Protein AF-A0A9P1K1K0-F1 (afdb_monomer_lite)

Secondary structure (DSSP, 8-state):
---S----------HHHHHHHHHHHHHHHHHHHTS-TT-PPPHHHHHHHHHHTT---TT--SS--HHHHHHHHHHHHHTTTTSS-------

Organism: NCBI:txid1064539

pLDDT: mean 70.84, std 15.85, range [35.25, 87.12]

Structure (mmCIF, N/CA/C/O backbone):
data_AF-A0A9P1K1K0-F1
#
_entry.id   AF-A0A9P1K1K0-F1
#
loop_
_atom_site.group_PDB
_atom_site.id
_atom_site.type_symbol
_atom_site.label_atom_id
_atom_site.label_alt_id
_atom_site.label_comp_id
_atom_site.label_asym_id
_atom_site.label_entity_id
_atom_site.label_seq_id
_atom_site.pdbx_PDB_ins_code
_atom_site.Cartn_x
_atom_site.Cartn_y
_atom_site.Cartn_z
_atom_site.occupancy
_atom_site.B_iso_or_equiv
_atom_site.auth_seq_id
_atom_site.auth_comp_id
_atom_site.auth_asym_id
_atom_site.auth_atom_id
_atom_site.pdbx_PDB_model_num
ATOM 1 N N . MET A 1 1 ? -24.277 -14.763 38.815 1.00 37.50 1 MET A N 1
ATOM 2 C CA . MET A 1 1 ? -24.395 -13.396 38.264 1.00 37.50 1 MET A CA 1
ATOM 3 C C . MET A 1 1 ? -23.116 -13.118 37.484 1.00 37.50 1 MET A C 1
ATOM 5 O O . MET A 1 1 ? -22.078 -12.961 38.108 1.00 37.50 1 MET A O 1
ATOM 9 N N . ALA A 1 2 ? -23.149 -13.202 36.152 1.00 40.91 2 ALA A N 1
ATOM 10 C CA . ALA A 1 2 ? -21.981 -12.985 35.292 1.00 40.91 2 ALA A CA 1
ATOM 11 C C . ALA A 1 2 ? -22.112 -11.614 34.613 1.00 40.91 2 ALA A C 1
ATOM 13 O O . ALA A 1 2 ? -23.158 -11.308 34.046 1.00 40.91 2 ALA A O 1
ATOM 14 N N . GLN A 1 3 ? -21.077 -10.783 34.732 1.00 43.50 3 GLN A N 1
ATOM 15 C CA . GLN A 1 3 ? -21.049 -9.415 34.216 1.00 43.50 3 GLN A CA 1
ATOM 16 C C . GLN A 1 3 ? -20.957 -9.417 32.674 1.00 43.50 3 GLN A C 1
ATOM 18 O O . GLN A 1 3 ? -20.028 -10.017 32.133 1.00 43.50 3 GLN A O 1
ATOM 23 N N . PRO A 1 4 ? -21.866 -8.739 31.948 1.00 49.09 4 PRO A N 1
ATOM 24 C CA . PRO A 1 4 ? -21.887 -8.708 30.481 1.00 49.09 4 PRO A CA 1
ATOM 25 C C . PRO A 1 4 ? -20.924 -7.678 29.848 1.00 49.09 4 PRO A C 1
ATOM 27 O O . PRO A 1 4 ? -21.098 -7.293 28.695 1.00 49.09 4 PRO A O 1
ATOM 30 N N . GLU A 1 5 ? -19.893 -7.218 30.562 1.00 44.91 5 GLU A N 1
ATOM 31 C CA . GLU A 1 5 ? -19.117 -6.029 30.156 1.00 44.91 5 GLU A CA 1
ATOM 32 C C . GLU A 1 5 ? -17.804 -6.344 29.414 1.00 44.91 5 GLU A C 1
ATOM 34 O O . GLU A 1 5 ? -17.039 -5.441 29.071 1.00 44.91 5 GLU A O 1
ATOM 39 N N . LEU A 1 6 ? -17.534 -7.622 29.117 1.00 50.16 6 LEU A N 1
ATOM 40 C CA . LEU A 1 6 ? -16.280 -8.063 28.488 1.00 50.16 6 LEU A CA 1
ATOM 41 C C . LEU A 1 6 ? -16.426 -8.539 27.037 1.00 50.16 6 LEU A C 1
ATOM 43 O O . LEU A 1 6 ? -15.622 -9.318 26.537 1.00 50.16 6 LEU A O 1
ATOM 47 N N . LEU A 1 7 ? -17.404 -8.000 26.316 1.00 47.06 7 LEU A N 1
ATOM 48 C CA . LEU A 1 7 ? -17.348 -7.938 24.858 1.00 47.06 7 LEU A CA 1
ATOM 49 C C . LEU A 1 7 ? -17.074 -6.485 24.467 1.00 47.06 7 LEU A C 1
ATOM 51 O O . LEU A 1 7 ? -17.916 -5.807 23.880 1.00 47.06 7 LEU A O 1
ATOM 55 N N . LYS A 1 8 ? -15.868 -5.994 24.801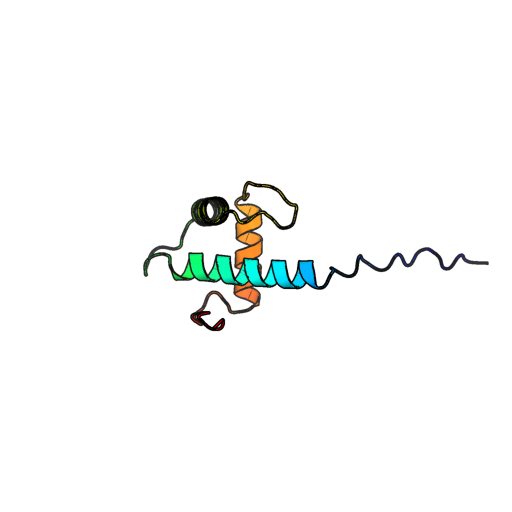 1.00 41.84 8 LYS A N 1
ATOM 56 C CA . LYS A 1 8 ? -15.287 -4.818 24.138 1.00 41.84 8 LYS A CA 1
ATOM 57 C C . LYS A 1 8 ? -15.181 -5.169 22.662 1.00 41.84 8 LYS A C 1
ATOM 59 O O . LYS A 1 8 ? -14.205 -5.772 22.223 1.00 41.84 8 LYS A O 1
ATOM 64 N N . ALA A 1 9 ? -16.241 -4.838 21.931 1.00 41.28 9 ALA A N 1
ATOM 65 C CA . ALA A 1 9 ? -16.310 -4.913 20.491 1.00 41.28 9 ALA A CA 1
ATOM 66 C C . ALA A 1 9 ? -14.980 -4.404 19.939 1.00 41.28 9 ALA A C 1
ATOM 68 O O . ALA A 1 9 ? -14.583 -3.270 20.230 1.00 41.28 9 ALA A O 1
ATOM 69 N N . ALA A 1 10 ? -14.285 -5.276 19.203 1.00 48.34 10 ALA A N 1
ATOM 70 C CA . ALA A 1 10 ? -13.084 -4.933 18.462 1.00 48.34 10 ALA A CA 1
ATOM 71 C C . ALA A 1 10 ? -13.281 -3.539 17.857 1.00 48.34 10 ALA A C 1
ATOM 73 O O . ALA A 1 10 ? -14.368 -3.294 17.317 1.00 48.34 10 ALA A O 1
ATOM 74 N N . PRO A 1 11 ? -12.312 -2.612 17.986 1.00 50.97 11 PRO A N 1
ATOM 75 C CA . PRO A 1 11 ? -12.497 -1.243 17.535 1.00 50.97 11 PRO A CA 1
ATOM 76 C C . PRO A 1 11 ? -12.960 -1.315 16.087 1.00 50.97 11 PRO A C 1
ATOM 78 O O . PRO A 1 11 ? -12.205 -1.754 15.217 1.00 50.97 11 PRO A O 1
ATOM 81 N N . ARG A 1 12 ? -14.240 -0.987 15.852 1.00 53.72 12 ARG A N 1
ATOM 82 C CA . ARG A 1 12 ? -14.843 -0.957 14.521 1.00 53.72 12 ARG A CA 1
ATOM 83 C C . ARG A 1 12 ? -13.942 -0.026 13.737 1.00 53.72 12 ARG A C 1
ATOM 85 O O . ARG A 1 12 ? -14.006 1.174 13.989 1.00 53.72 12 ARG A O 1
ATOM 92 N N . ARG A 1 13 ? -13.032 -0.562 12.905 1.00 53.34 13 ARG A N 1
ATOM 93 C CA . ARG A 1 13 ? -12.072 0.250 12.145 1.00 53.34 13 ARG A CA 1
ATOM 94 C C . ARG A 1 13 ? -12.894 1.357 11.516 1.00 53.34 13 ARG A C 1
ATOM 96 O O . ARG A 1 13 ? -13.770 1.069 10.702 1.00 53.34 13 ARG A O 1
ATOM 103 N N . SER A 1 14 ? -12.686 2.590 11.968 1.00 59.94 14 SER A N 1
ATOM 104 C CA . SER A 1 14 ? -13.494 3.720 11.528 1.00 59.94 14 SER A CA 1
ATOM 105 C C . SER A 1 14 ? -13.509 3.715 10.002 1.00 59.94 14 SER A C 1
ATOM 107 O O . SER A 1 14 ? -12.475 3.431 9.398 1.00 59.94 14 SER A O 1
ATOM 109 N N . LYS A 1 15 ? -14.643 4.023 9.355 1.00 63.09 15 LYS A N 1
ATOM 110 C CA . LYS A 1 15 ? -14.753 4.008 7.878 1.00 63.09 15 LYS A CA 1
ATOM 111 C C . LYS A 1 15 ? -13.576 4.735 7.197 1.00 63.09 15 LYS A C 1
ATOM 113 O O . LYS A 1 15 ? -13.074 4.287 6.174 1.00 63.09 15 LYS A O 1
ATOM 118 N N . LYS A 1 16 ? -13.062 5.790 7.844 1.00 63.16 16 LYS A N 1
ATOM 119 C CA . LYS A 1 16 ? -11.846 6.528 7.463 1.00 63.16 16 LYS A CA 1
ATOM 120 C C . LYS A 1 16 ? -10.571 5.671 7.417 1.00 63.16 16 LYS A C 1
ATOM 122 O O . LYS A 1 16 ? -9.811 5.793 6.470 1.00 63.16 16 LYS A O 1
ATOM 127 N N . ALA A 1 17 ? -10.337 4.802 8.400 1.00 67.88 17 ALA A N 1
ATOM 128 C CA . ALA A 1 17 ? -9.175 3.912 8.443 1.00 67.88 17 ALA A CA 1
ATOM 129 C C . ALA A 1 17 ? -9.246 2.825 7.360 1.00 67.88 17 ALA A C 1
ATOM 131 O O . ALA A 1 17 ? -8.226 2.471 6.775 1.00 67.88 17 ALA A O 1
ATOM 132 N N . VAL A 1 18 ? -10.450 2.327 7.058 1.00 69.56 18 VAL A N 1
ATOM 133 C CA . VAL A 1 18 ? -10.668 1.376 5.954 1.00 69.56 18 VAL A CA 1
ATOM 134 C C . VAL A 1 18 ? -10.411 2.052 4.604 1.00 69.56 18 VAL A C 1
ATOM 136 O O . VAL A 1 18 ? -9.657 1.521 3.793 1.00 69.56 18 VAL A O 1
ATOM 139 N N . ALA A 1 19 ? -10.954 3.254 4.393 1.00 72.94 19 ALA A N 1
ATOM 140 C CA . ALA A 1 19 ? -10.714 4.039 3.181 1.00 72.94 19 ALA A CA 1
ATOM 141 C C . ALA A 1 19 ? -9.233 4.427 3.016 1.00 72.94 19 ALA A C 1
ATOM 143 O O . ALA A 1 19 ? -8.682 4.319 1.924 1.00 72.94 19 ALA A O 1
ATOM 144 N N . GLN A 1 20 ? -8.562 4.820 4.105 1.00 75.75 20 GLN A N 1
ATOM 145 C CA . GLN A 1 20 ? -7.129 5.115 4.096 1.00 75.75 20 GLN A CA 1
ATOM 146 C C . GLN A 1 20 ? -6.305 3.870 3.755 1.00 75.75 20 GLN A C 1
ATOM 148 O O . GLN A 1 20 ? -5.384 3.960 2.948 1.00 75.75 20 GLN A O 1
ATOM 153 N N . ALA A 1 21 ? -6.647 2.709 4.322 1.00 79.38 21 ALA A N 1
ATOM 154 C CA . ALA A 1 21 ? -5.991 1.453 3.983 1.00 79.38 21 ALA A CA 1
ATOM 155 C C . ALA A 1 21 ? -6.166 1.112 2.496 1.00 79.38 21 ALA A C 1
ATOM 157 O O . ALA A 1 21 ? -5.174 0.801 1.849 1.00 79.38 21 ALA A O 1
ATOM 158 N N . LYS A 1 22 ? -7.377 1.241 1.935 1.00 81.31 22 LYS A N 1
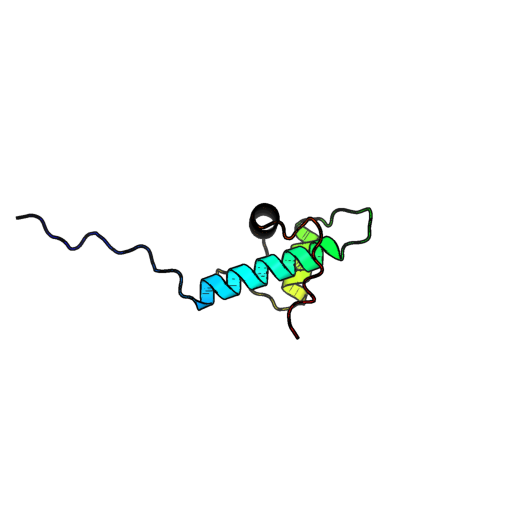ATOM 159 C CA . LYS A 1 22 ? -7.619 1.013 0.500 1.00 81.31 22 LYS A CA 1
ATOM 160 C C . LYS A 1 22 ? -6.773 1.950 -0.371 1.00 81.31 22 LYS A C 1
ATOM 162 O O . LYS A 1 22 ? -6.036 1.473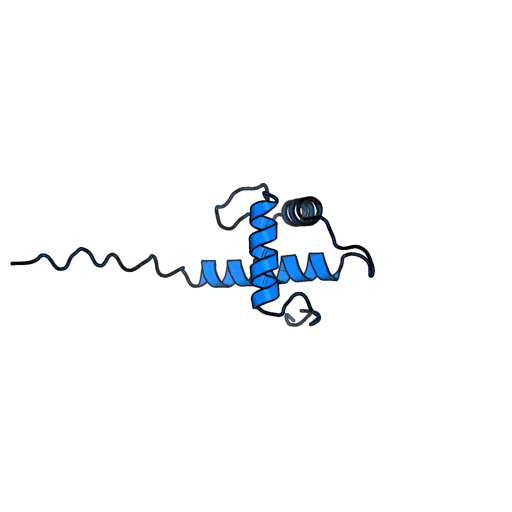 -1.226 1.00 81.31 22 LYS A O 1
ATOM 167 N N . ARG A 1 23 ? -6.769 3.253 -0.064 1.00 82.81 23 ARG A N 1
ATOM 168 C CA . ARG A 1 23 ? -5.951 4.249 -0.777 1.00 82.81 23 ARG A CA 1
ATOM 169 C C . ARG A 1 23 ? -4.451 3.938 -0.711 1.00 82.81 23 ARG A C 1
ATOM 171 O O . ARG A 1 23 ? -3.742 4.155 -1.687 1.00 82.81 23 ARG A O 1
ATOM 178 N N . LEU A 1 24 ? -3.959 3.428 0.423 1.00 83.31 24 LEU A N 1
ATOM 179 C CA . LEU A 1 24 ? -2.564 2.989 0.564 1.00 83.31 24 LEU A CA 1
ATOM 180 C C . LEU A 1 24 ? -2.244 1.792 -0.337 1.00 83.31 24 LEU A C 1
ATOM 182 O O . LEU A 1 24 ? -1.180 1.773 -0.950 1.00 83.31 24 LEU A O 1
ATOM 186 N N . LEU A 1 25 ? -3.149 0.812 -0.417 1.00 86.00 25 LEU A N 1
ATOM 187 C CA . LEU A 1 25 ? -2.986 -0.354 -1.290 1.00 86.00 25 LEU A CA 1
ATOM 188 C C . LEU A 1 25 ? -2.956 0.058 -2.761 1.00 86.00 25 LEU A C 1
ATOM 190 O O . LEU A 1 25 ? -2.066 -0.373 -3.487 1.00 86.00 25 LEU A O 1
ATOM 194 N N . GLU A 1 26 ? -3.871 0.937 -3.171 1.00 85.62 26 GLU A N 1
ATOM 195 C CA . GLU A 1 26 ? -3.920 1.483 -4.531 1.00 85.62 26 GLU A CA 1
ATOM 196 C C . GLU A 1 26 ? -2.631 2.235 -4.868 1.00 85.62 26 GLU A C 1
ATOM 198 O O . GLU A 1 26 ? -2.023 1.985 -5.903 1.00 85.62 26 GLU A O 1
ATOM 203 N N . LEU A 1 27 ? -2.141 3.085 -3.963 1.00 85.06 27 LEU A N 1
ATOM 204 C CA . LEU A 1 27 ? -0.915 3.838 -4.201 1.00 85.06 27 LEU A CA 1
ATOM 205 C C . LEU A 1 27 ? 0.323 2.937 -4.300 1.00 85.06 27 LEU A C 1
ATOM 207 O O . LEU A 1 27 ? 1.161 3.130 -5.180 1.00 85.06 27 LEU A O 1
ATOM 211 N N . VAL A 1 28 ? 0.447 1.948 -3.411 1.00 84.62 28 VAL A N 1
ATOM 212 C CA . VAL A 1 28 ? 1.546 0.973 -3.459 1.00 84.62 28 VAL A CA 1
ATOM 213 C C . VAL A 1 28 ? 1.489 0.149 -4.738 1.00 84.62 28 VAL A C 1
ATOM 215 O O . VAL A 1 28 ? 2.535 -0.077 -5.346 1.00 84.62 28 VAL A O 1
ATOM 218 N N . ALA A 1 29 ? 0.295 -0.257 -5.169 1.00 84.56 29 ALA A N 1
ATOM 219 C CA . ALA A 1 29 ? 0.105 -0.953 -6.431 1.00 84.56 29 ALA A CA 1
ATOM 220 C C . ALA A 1 29 ? 0.512 -0.073 -7.616 1.00 84.56 29 ALA A C 1
ATOM 222 O O . ALA A 1 29 ? 1.287 -0.521 -8.452 1.00 84.56 29 ALA A O 1
ATOM 223 N N . THR A 1 30 ? 0.096 1.193 -7.666 1.00 83.38 30 THR A N 1
ATOM 224 C CA . THR A 1 30 ? 0.510 2.128 -8.723 1.00 83.38 30 THR A CA 1
ATOM 225 C C . THR A 1 30 ? 2.025 2.325 -8.746 1.00 83.38 30 THR A C 1
ATOM 227 O O . THR A 1 30 ? 2.626 2.232 -9.8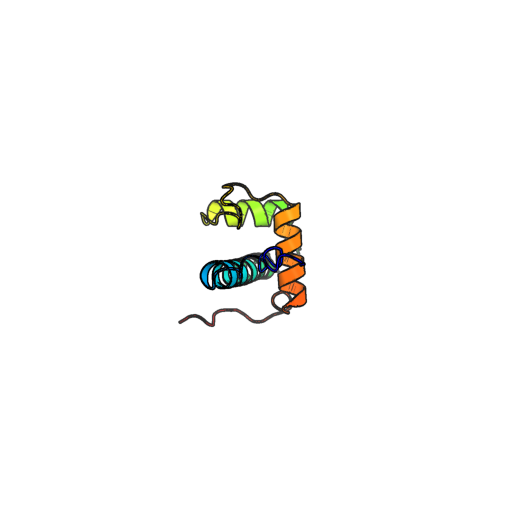10 1.00 83.38 30 THR A O 1
ATOM 230 N N . ILE A 1 31 ? 2.674 2.526 -7.592 1.00 81.69 31 ILE A N 1
ATOM 231 C CA . ILE A 1 31 ? 4.142 2.647 -7.507 1.00 81.69 31 ILE A CA 1
ATOM 232 C C . ILE A 1 31 ? 4.829 1.352 -7.963 1.00 81.69 31 ILE A C 1
ATOM 234 O O . ILE A 1 31 ? 5.876 1.409 -8.608 1.00 81.69 31 ILE A O 1
ATOM 238 N N . HIS A 1 32 ? 4.262 0.192 -7.624 1.00 82.19 32 HIS A N 1
ATOM 239 C CA . HIS A 1 32 ? 4.788 -1.098 -8.049 1.00 82.19 32 HIS A CA 1
ATOM 240 C C . HIS A 1 32 ? 4.630 -1.306 -9.563 1.00 82.19 32 HIS A C 1
ATOM 242 O O . HIS A 1 32 ? 5.581 -1.732 -10.209 1.00 82.19 32 HIS A O 1
ATOM 248 N N . ASN A 1 33 ? 3.459 -1.006 -10.126 1.00 76.00 33 ASN A N 1
ATOM 249 C CA . ASN A 1 33 ? 3.160 -1.139 -11.556 1.00 76.00 33 ASN A CA 1
ATOM 250 C C . ASN A 1 33 ? 3.936 -0.122 -12.411 1.00 76.00 33 ASN A C 1
ATOM 252 O O . ASN A 1 33 ? 4.345 -0.442 -13.519 1.00 76.00 33 ASN A O 1
ATOM 256 N N . ALA A 1 34 ? 4.178 1.084 -11.888 1.00 75.25 34 ALA A N 1
ATOM 257 C CA . ALA A 1 34 ? 4.979 2.118 -12.545 1.00 75.25 34 ALA A CA 1
ATOM 258 C C . ALA A 1 34 ? 6.492 1.844 -12.497 1.00 75.25 34 ALA A C 1
ATOM 260 O O . ALA A 1 34 ? 7.271 2.580 -13.101 1.00 75.25 34 ALA A O 1
ATOM 261 N N . ALA A 1 35 ? 6.945 0.831 -11.753 1.00 72.81 35 ALA A N 1
ATOM 262 C CA . ALA A 1 35 ? 8.339 0.430 -11.803 1.00 72.81 35 ALA A CA 1
ATOM 263 C C . ALA A 1 35 ? 8.612 -0.295 -13.128 1.00 72.81 35 ALA A C 1
ATOM 265 O O . ALA A 1 35 ? 8.131 -1.404 -13.333 1.00 72.81 35 ALA A O 1
ATOM 266 N N . GLU A 1 36 ? 9.371 0.386 -13.993 1.00 56.81 36 GLU A N 1
ATOM 267 C CA . GLU A 1 36 ? 9.915 -0.028 -15.296 1.00 56.81 36 GLU A CA 1
ATOM 268 C C . GLU A 1 36 ? 9.781 -1.528 -15.602 1.00 56.81 36 GLU A C 1
ATOM 270 O O . GLU A 1 36 ? 10.349 -2.379 -14.903 1.00 56.81 36 GLU A O 1
ATOM 275 N N . ALA A 1 37 ? 9.053 -1.826 -16.684 1.00 55.59 37 ALA A N 1
ATOM 276 C CA . ALA A 1 37 ? 8.777 -3.161 -17.201 1.00 55.59 37 ALA A CA 1
ATOM 277 C C . ALA A 1 37 ? 10.050 -4.027 -17.244 1.00 55.59 37 ALA A C 1
ATOM 279 O O . ALA A 1 37 ? 10.888 -3.903 -18.133 1.00 55.59 37 ALA A O 1
ATOM 280 N N . GLY A 1 38 ? 10.202 -4.897 -16.242 1.00 55.72 38 GLY A N 1
ATOM 281 C CA . GLY A 1 38 ? 11.336 -5.814 -16.115 1.00 55.72 38 GLY A CA 1
ATOM 282 C C . GLY A 1 38 ? 12.092 -5.740 -14.789 1.00 55.72 38 GLY A C 1
ATOM 283 O O . GLY A 1 38 ? 12.864 -6.656 -14.495 1.00 55.72 38 GLY A O 1
ATOM 284 N N . ARG A 1 39 ? 11.865 -4.726 -13.936 1.00 65.94 39 ARG A N 1
ATOM 285 C CA . ARG A 1 39 ? 12.538 -4.643 -12.626 1.00 65.94 39 ARG A CA 1
ATOM 286 C C . ARG A 1 39 ? 11.558 -4.477 -11.471 1.00 65.94 39 ARG A C 1
ATOM 288 O O . ARG A 1 39 ? 11.035 -3.397 -11.223 1.00 65.94 39 ARG A O 1
ATOM 295 N N . LYS A 1 40 ? 11.382 -5.554 -10.695 1.00 69.19 40 LYS A N 1
ATOM 296 C CA . LYS A 1 40 ? 10.611 -5.524 -9.443 1.00 69.19 40 LYS A CA 1
ATOM 297 C C . LYS A 1 40 ? 11.209 -4.468 -8.499 1.00 69.19 40 LYS A C 1
ATOM 299 O O . LYS A 1 40 ? 12.381 -4.593 -8.124 1.00 69.19 40 LYS A O 1
ATOM 304 N N . PRO A 1 41 ? 10.449 -3.432 -8.110 1.00 75.12 41 PRO 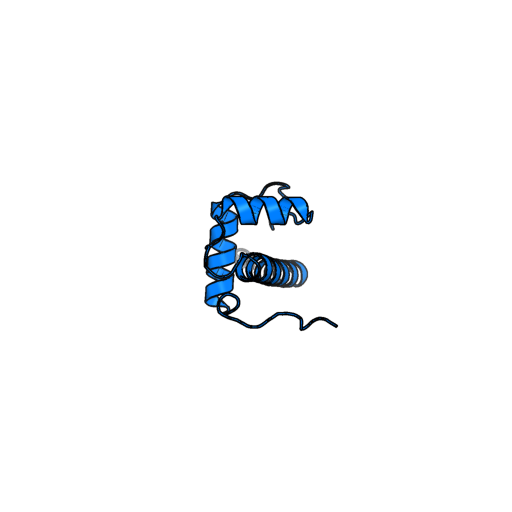A N 1
ATOM 305 C CA . PRO A 1 41 ? 10.950 -2.403 -7.216 1.00 75.12 41 PRO A CA 1
ATOM 306 C C . PRO A 1 41 ? 11.223 -3.010 -5.838 1.00 75.12 41 PRO A C 1
ATOM 308 O O . PRO A 1 41 ? 10.433 -3.789 -5.306 1.00 75.12 41 PRO A O 1
ATOM 311 N N . THR A 1 42 ? 12.360 -2.662 -5.237 1.00 83.19 42 THR A N 1
ATOM 312 C CA . THR A 1 42 ? 12.683 -3.117 -3.881 1.00 83.19 42 THR A CA 1
ATOM 313 C C . THR A 1 42 ? 11.737 -2.483 -2.861 1.00 83.19 42 THR A C 1
ATOM 315 O O . THR A 1 42 ? 11.346 -1.323 -2.992 1.00 83.19 42 THR A O 1
ATOM 318 N N . LEU A 1 43 ? 11.414 -3.218 -1.790 1.00 85.81 43 LEU A N 1
ATOM 319 C CA . LEU A 1 43 ? 10.534 -2.744 -0.709 1.00 85.81 43 LEU A CA 1
ATOM 320 C C . LEU A 1 43 ? 10.986 -1.391 -0.136 1.00 85.81 43 LEU A C 1
ATOM 322 O O . LEU A 1 43 ? 10.172 -0.503 0.099 1.00 85.81 43 LEU A O 1
ATOM 326 N N . ALA A 1 44 ? 12.299 -1.211 0.028 1.00 82.38 44 ALA A N 1
ATOM 327 C CA . ALA A 1 44 ? 12.887 0.042 0.494 1.00 82.38 44 ALA A CA 1
ATOM 328 C C . ALA A 1 44 ? 12.676 1.206 -0.492 1.00 82.38 44 ALA A C 1
ATOM 330 O O . ALA A 1 44 ? 12.489 2.345 -0.068 1.00 82.38 44 ALA A O 1
ATOM 331 N N . ARG A 1 45 ? 12.676 0.937 -1.807 1.00 84.81 45 ARG A N 1
ATOM 332 C CA . ARG A 1 45 ? 12.434 1.957 -2.837 1.00 84.81 45 ARG A CA 1
ATOM 333 C C . ARG A 1 45 ? 10.975 2.404 -2.846 1.00 84.81 45 ARG A C 1
ATOM 335 O O . ARG A 1 45 ? 10.726 3.602 -2.922 1.00 84.81 45 ARG A O 1
ATOM 342 N N . ILE A 1 46 ? 10.036 1.467 -2.708 1.00 85.38 46 ILE A N 1
ATOM 343 C CA . ILE A 1 46 ? 8.606 1.788 -2.575 1.00 85.38 46 ILE A CA 1
ATOM 344 C C . ILE A 1 46 ? 8.370 2.592 -1.290 1.00 85.38 46 ILE A C 1
ATOM 346 O O . ILE A 1 46 ? 7.708 3.623 -1.340 1.00 85.38 46 ILE A O 1
ATOM 350 N N . GLY A 1 47 ? 8.975 2.185 -0.166 1.00 85.38 47 GLY A N 1
ATOM 351 C CA . GLY A 1 47 ? 8.914 2.925 1.100 1.00 85.38 47 GLY A CA 1
ATOM 352 C C . GLY A 1 47 ? 9.365 4.378 0.951 1.00 85.38 47 GLY A C 1
ATOM 353 O O . GLY A 1 47 ? 8.589 5.285 1.236 1.00 85.38 47 GLY A O 1
ATOM 354 N N . ARG A 1 48 ? 10.551 4.608 0.368 1.00 83.75 48 ARG A N 1
ATOM 355 C CA . ARG A 1 48 ? 11.047 5.969 0.088 1.00 83.75 48 ARG A CA 1
ATOM 356 C C . ARG A 1 48 ? 10.129 6.774 -0.827 1.00 83.75 48 ARG A C 1
ATOM 358 O O . ARG A 1 48 ? 10.030 7.990 -0.674 1.00 83.75 48 ARG A O 1
ATOM 365 N N . GLN A 1 49 ? 9.478 6.124 -1.788 1.00 84.00 49 GLN A N 1
ATOM 366 C CA . GLN A 1 49 ? 8.542 6.797 -2.683 1.00 84.00 49 GLN A CA 1
ATOM 367 C C . GLN A 1 49 ? 7.262 7.220 -1.947 1.00 84.00 49 GLN A C 1
ATOM 369 O O . GLN A 1 49 ? 6.791 8.338 -2.155 1.00 84.00 49 GLN A O 1
ATOM 374 N N . LEU A 1 50 ? 6.744 6.386 -1.040 1.00 83.88 50 LEU A N 1
ATOM 375 C CA . LEU A 1 50 ? 5.618 6.742 -0.168 1.00 83.88 50 LEU A CA 1
ATOM 376 C C . LEU A 1 50 ? 5.968 7.926 0.745 1.00 83.88 50 LEU A C 1
ATOM 378 O O . LEU A 1 50 ? 5.181 8.864 0.870 1.00 83.88 50 LEU A O 1
ATOM 382 N N . GLU A 1 51 ? 7.169 7.917 1.330 1.00 85.12 51 GLU A N 1
ATOM 383 C CA . GLU A 1 51 ? 7.675 9.021 2.157 1.00 85.12 51 GLU A CA 1
ATOM 384 C C . GLU A 1 51 ? 7.760 10.330 1.356 1.00 85.12 51 GLU A C 1
ATOM 386 O O . GLU A 1 51 ? 7.306 11.375 1.826 1.00 85.12 51 GLU A O 1
ATOM 391 N N . ARG A 1 52 ? 8.269 10.272 0.116 1.00 82.12 52 ARG A N 1
ATOM 392 C CA . ARG A 1 52 ? 8.340 11.424 -0.802 1.00 82.12 52 ARG A CA 1
ATOM 393 C C . ARG A 1 52 ? 6.974 11.987 -1.179 1.00 82.12 52 ARG A C 1
ATOM 395 O O . ARG A 1 52 ? 6.854 13.195 -1.345 1.00 82.12 52 ARG A O 1
ATOM 402 N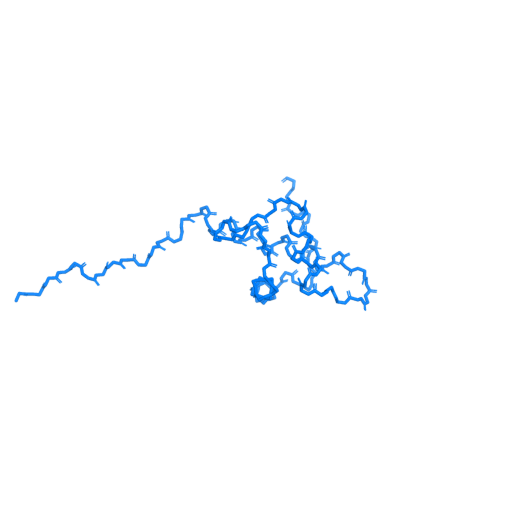 N . GLN A 1 53 ? 5.953 11.141 -1.291 1.00 80.31 53 GLN A N 1
ATOM 403 C CA . GLN A 1 53 ? 4.578 11.577 -1.550 1.00 80.31 53 GLN A CA 1
ATOM 404 C C . GLN A 1 53 ? 3.871 12.138 -0.300 1.00 80.31 53 GLN A C 1
ATOM 406 O O . GLN A 1 53 ? 2.701 12.506 -0.367 1.00 80.31 53 GLN A O 1
ATOM 411 N N . GLY A 1 54 ? 4.555 12.208 0.851 1.00 76.88 54 GLY A N 1
ATOM 412 C CA . GLY A 1 54 ? 3.981 12.697 2.107 1.00 76.88 54 GLY A CA 1
ATOM 413 C C . GLY A 1 54 ? 3.008 11.710 2.757 1.00 76.88 54 GLY A C 1
ATOM 414 O O . GLY A 1 54 ? 2.239 12.083 3.649 1.00 76.88 54 GLY A O 1
ATOM 415 N N . VAL A 1 55 ? 3.027 10.448 2.324 1.00 79.06 55 VAL A N 1
ATOM 416 C CA . VAL A 1 55 ? 2.099 9.419 2.786 1.00 79.06 55 VAL A CA 1
ATOM 417 C C . VAL A 1 55 ? 2.591 8.856 4.107 1.00 79.06 55 VAL A C 1
ATOM 419 O O . VAL A 1 55 ? 3.628 8.201 4.182 1.00 79.06 55 VAL A O 1
ATOM 422 N N . ARG A 1 56 ? 1.823 9.094 5.169 1.00 76.44 56 ARG A N 1
ATOM 423 C CA . ARG A 1 56 ? 2.111 8.551 6.500 1.00 76.44 56 ARG A CA 1
ATOM 424 C C . ARG A 1 56 ? 1.612 7.116 6.609 1.00 76.44 56 ARG A C 1
ATOM 426 O O . ARG A 1 56 ? 0.613 6.741 5.994 1.00 76.44 56 ARG A O 1
ATOM 433 N N . THR A 1 57 ? 2.295 6.324 7.424 1.00 74.81 57 THR A N 1
ATOM 434 C CA . THR A 1 57 ? 1.845 4.969 7.765 1.00 74.81 57 THR A CA 1
ATOM 435 C C . THR A 1 57 ? 0.495 5.002 8.485 1.00 74.81 57 THR A C 1
ATOM 437 O O . THR A 1 57 ? 0.098 6.019 9.055 1.00 74.81 57 THR A O 1
ATOM 440 N N . ALA A 1 58 ? -0.204 3.864 8.512 1.00 66.44 58 ALA A N 1
ATOM 441 C CA . ALA A 1 58 ? -1.467 3.727 9.242 1.00 66.44 58 ALA A CA 1
ATOM 442 C C . ALA A 1 58 ? -1.332 4.033 10.751 1.00 66.44 58 ALA A C 1
ATOM 444 O O . ALA A 1 58 ? -2.311 4.398 11.392 1.00 66.44 58 ALA A O 1
ATOM 445 N N . THR A 1 59 ? -0.124 3.908 11.312 1.00 65.94 59 THR A N 1
ATOM 446 C CA . THR A 1 59 ? 0.197 4.249 12.708 1.00 65.94 59 THR A CA 1
ATOM 447 C C . THR A 1 59 ? 0.637 5.706 12.889 1.00 65.94 59 THR A C 1
ATOM 449 O O . THR A 1 59 ? 0.914 6.127 14.007 1.00 65.94 59 THR A O 1
ATOM 452 N N . GLY A 1 60 ? 0.708 6.495 11.812 1.00 70.00 60 GLY A N 1
ATOM 453 C CA . GLY A 1 60 ? 1.121 7.899 11.840 1.00 70.00 60 GLY A CA 1
ATOM 454 C C . GLY A 1 60 ? 2.634 8.129 11.763 1.00 70.00 60 GLY A C 1
ATOM 455 O O . GLY A 1 60 ? 3.066 9.283 11.748 1.00 70.00 60 GLY A O 1
ATOM 456 N N . ALA A 1 61 ? 3.444 7.071 11.658 1.00 77.81 61 ALA A N 1
ATOM 457 C CA . ALA A 1 61 ? 4.880 7.202 11.432 1.00 77.81 61 ALA A CA 1
ATOM 458 C C . ALA A 1 61 ? 5.169 7.841 10.063 1.00 77.81 61 ALA A C 1
ATOM 460 O O . ALA A 1 61 ? 4.503 7.535 9.065 1.00 77.81 61 ALA A O 1
ATOM 461 N N . LYS A 1 62 ? 6.177 8.722 10.041 1.00 75.75 62 LYS A N 1
ATOM 462 C CA . LYS A 1 62 ? 6.670 9.393 8.828 1.00 75.75 62 LYS A CA 1
ATOM 463 C C . LYS A 1 62 ? 7.453 8.459 7.911 1.00 75.75 62 LYS A C 1
ATOM 465 O O . LYS A 1 62 ? 7.469 8.709 6.716 1.00 75.75 62 LYS A O 1
ATOM 470 N N . THR A 1 63 ? 8.081 7.426 8.467 1.00 80.25 63 THR A N 1
ATOM 471 C CA . THR A 1 63 ? 8.946 6.509 7.730 1.00 80.25 63 THR A CA 1
ATOM 472 C C . THR A 1 63 ? 8.257 5.179 7.462 1.00 80.25 63 THR A C 1
ATOM 474 O O . THR A 1 63 ? 7.470 4.688 8.277 1.00 80.25 63 THR A O 1
ATOM 477 N N . TRP A 1 64 ? 8.560 4.580 6.311 1.00 84.12 64 TRP A N 1
ATOM 478 C CA . TRP A 1 64 ? 8.020 3.281 5.916 1.00 84.12 64 TRP A CA 1
ATOM 479 C C . TRP A 1 64 ? 9.058 2.181 6.118 1.00 84.12 64 TRP A C 1
ATOM 481 O O . TRP A 1 64 ? 10.041 2.084 5.387 1.00 84.12 64 TRP A O 1
ATOM 491 N N . ALA A 1 65 ? 8.813 1.302 7.091 1.00 84.12 65 ALA A N 1
ATOM 492 C CA . ALA A 1 65 ? 9.620 0.100 7.254 1.00 84.12 65 ALA A CA 1
ATOM 493 C C . ALA A 1 65 ? 9.379 -0.876 6.082 1.00 84.12 65 ALA A C 1
ATOM 495 O O . ALA A 1 65 ? 8.227 -1.045 5.661 1.00 84.12 65 ALA A O 1
ATOM 496 N N . PRO A 1 66 ? 10.408 -1.596 5.596 1.00 84.38 66 PRO A N 1
ATOM 497 C CA . PRO A 1 66 ? 10.265 -2.544 4.488 1.00 84.38 66 PRO A CA 1
ATOM 498 C C . PRO A 1 66 ? 9.220 -3.633 4.775 1.00 84.38 66 PRO A C 1
ATOM 500 O O . PRO A 1 66 ? 8.484 -4.030 3.874 1.00 84.38 66 PRO A O 1
ATOM 503 N N . SER A 1 67 ? 9.074 -4.055 6.034 1.00 83.81 67 SER A N 1
ATOM 504 C CA . SER A 1 67 ? 8.036 -5.000 6.464 1.00 83.81 67 SER A CA 1
ATOM 505 C C . SER A 1 67 ? 6.619 -4.434 6.315 1.00 83.81 67 SER A C 1
ATOM 507 O O . SER A 1 67 ? 5.717 -5.156 5.908 1.00 83.81 67 SER A O 1
ATOM 509 N N . SER A 1 68 ? 6.415 -3.136 6.581 1.00 84.44 68 SER A N 1
ATOM 510 C CA . SER A 1 68 ? 5.111 -2.482 6.373 1.00 84.44 68 SER A CA 1
ATOM 511 C C . SER A 1 68 ? 4.759 -2.395 4.891 1.00 84.44 68 SER A C 1
ATOM 513 O O . SER A 1 68 ? 3.620 -2.658 4.513 1.00 84.44 68 SER A O 1
ATOM 515 N N . VAL A 1 69 ? 5.746 -2.084 4.048 1.00 86.38 69 VAL A N 1
ATOM 516 C CA . VAL A 1 69 ? 5.575 -2.077 2.590 1.00 86.38 69 VAL A CA 1
ATOM 517 C C . VAL A 1 69 ? 5.239 -3.477 2.076 1.00 86.38 69 VAL A C 1
ATOM 519 O O . VAL A 1 69 ? 4.330 -3.624 1.263 1.00 86.38 69 VAL A O 1
ATOM 522 N N . LYS A 1 70 ? 5.910 -4.517 2.591 1.00 86.56 70 LYS A N 1
ATOM 523 C CA . LYS A 1 70 ? 5.611 -5.912 2.244 1.00 86.56 70 LYS A CA 1
ATOM 524 C C . LYS A 1 70 ? 4.167 -6.279 2.581 1.00 86.56 70 LYS A C 1
ATOM 526 O O . LYS A 1 70 ? 3.487 -6.822 1.723 1.00 86.56 70 LYS A O 1
ATOM 531 N N . SER A 1 71 ? 3.681 -5.933 3.773 1.00 87.00 71 SER A N 1
ATOM 532 C CA . SER A 1 71 ? 2.289 -6.198 4.165 1.00 87.00 71 SER A CA 1
ATOM 533 C C . SER A 1 71 ? 1.267 -5.449 3.304 1.00 87.00 71 SER A C 1
ATOM 535 O O . SER A 1 71 ? 0.157 -5.938 3.113 1.00 87.00 71 SER A O 1
ATOM 537 N N . LEU A 1 72 ? 1.610 -4.263 2.786 1.00 84.94 72 LEU A N 1
ATOM 538 C CA . LEU A 1 72 ? 0.754 -3.557 1.829 1.00 84.94 72 LEU A CA 1
ATOM 539 C C . LEU A 1 72 ? 0.756 -4.224 0.457 1.00 84.94 72 LEU A C 1
ATOM 541 O O . LEU A 1 72 ? -0.305 -4.360 -0.133 1.00 84.94 72 LEU A O 1
ATOM 545 N N . LEU A 1 73 ? 1.915 -4.658 -0.036 1.00 86.12 73 LEU A N 1
ATOM 546 C CA . LEU A 1 73 ? 2.003 -5.388 -1.301 1.00 86.12 73 LEU A CA 1
ATOM 547 C C . LEU A 1 73 ? 1.278 -6.727 -1.239 1.00 86.12 73 LEU A C 1
ATOM 549 O O . LEU A 1 73 ? 0.543 -7.058 -2.157 1.00 86.12 73 LEU A O 1
ATOM 553 N N . ASP A 1 74 ? 1.456 -7.468 -0.152 1.00 87.12 74 ASP A N 1
ATOM 554 C CA . ASP A 1 74 ? 0.765 -8.730 0.097 1.00 87.12 74 ASP A CA 1
ATOM 555 C C . ASP A 1 74 ? -0.756 -8.534 0.051 1.00 87.12 74 ASP A C 1
ATOM 557 O O . ASP A 1 74 ? -1.446 -9.151 -0.752 1.00 87.12 74 ASP A O 1
ATOM 561 N N . ARG A 1 75 ? -1.273 -7.536 0.775 1.00 85.38 75 ARG A N 1
ATOM 562 C CA . ARG A 1 75 ? -2.694 -7.171 0.704 1.00 85.38 75 ARG A CA 1
ATOM 563 C C . ARG A 1 75 ? -3.124 -6.666 -0.670 1.00 85.38 75 ARG A C 1
ATOM 565 O O . ARG A 1 75 ? -4.241 -6.943 -1.085 1.00 85.38 75 ARG A O 1
ATOM 572 N N . ALA A 1 76 ? -2.283 -5.913 -1.373 1.00 86.25 76 ALA A N 1
ATOM 573 C CA . ALA A 1 76 ? -2.590 -5.444 -2.720 1.00 86.25 76 ALA A CA 1
ATOM 574 C C . ALA A 1 76 ? -2.668 -6.621 -3.704 1.00 86.25 76 ALA A C 1
ATOM 576 O O . ALA A 1 76 ? -3.525 -6.620 -4.582 1.00 86.25 76 ALA A O 1
ATOM 577 N N . ARG A 1 77 ? -1.832 -7.648 -3.517 1.00 83.81 77 ARG A N 1
ATOM 578 C CA . ARG A 1 77 ? -1.876 -8.911 -4.260 1.00 83.81 77 ARG A CA 1
ATOM 579 C C . ARG A 1 77 ? -3.154 -9.690 -3.967 1.00 83.81 77 ARG A C 1
ATOM 581 O O . ARG A 1 77 ? -3.824 -10.085 -4.910 1.00 83.81 77 ARG A O 1
ATOM 588 N N . GLU A 1 78 ? -3.509 -9.848 -2.694 1.00 81.88 78 GLU A N 1
ATOM 589 C CA . GLU A 1 78 ? -4.756 -10.504 -2.262 1.00 81.88 78 GLU A CA 1
ATOM 590 C C . GLU A 1 78 ? -6.005 -9.788 -2.807 1.00 81.88 78 GLU A C 1
ATOM 592 O O . GLU A 1 78 ? -7.045 -10.399 -3.019 1.00 81.88 78 GLU A O 1
ATOM 597 N N . GLN A 1 79 ? -5.911 -8.476 -3.047 1.00 81.38 79 GLN A N 1
ATOM 598 C CA . GLN A 1 79 ? -6.961 -7.670 -3.677 1.00 81.38 79 GLN A CA 1
ATOM 599 C C . GLN A 1 79 ? -6.882 -7.647 -5.216 1.00 81.38 79 GLN A C 1
ATOM 601 O O . GLN A 1 79 ? -7.709 -6.993 -5.844 1.00 81.38 79 GLN A O 1
ATOM 606 N N . GLY A 1 80 ? -5.898 -8.311 -5.832 1.00 81.31 80 GLY A N 1
ATOM 607 C CA . GLY A 1 80 ? -5.719 -8.343 -7.288 1.00 81.31 80 GLY A CA 1
ATOM 608 C C . GLY A 1 80 ? -5.186 -7.045 -7.914 1.00 81.31 80 GLY A C 1
ATOM 609 O O . GLY A 1 80 ? -5.240 -6.883 -9.126 1.00 81.31 80 GLY A O 1
ATOM 610 N N . LEU A 1 81 ? -4.649 -6.109 -7.125 1.00 81.75 81 LEU A N 1
ATOM 611 C CA . LEU A 1 81 ? -4.196 -4.790 -7.601 1.00 81.75 81 LEU A CA 1
ATOM 612 C C . LEU A 1 81 ? -2.816 -4.815 -8.290 1.00 81.75 81 LEU A C 1
ATOM 614 O O . LEU A 1 81 ? -2.437 -3.855 -8.961 1.00 81.75 81 LEU A O 1
ATOM 618 N N . LEU A 1 82 ? -2.031 -5.879 -8.095 1.00 75.88 82 LEU A N 1
ATOM 619 C CA . LEU A 1 82 ? -0.655 -5.984 -8.605 1.00 75.88 82 LEU A CA 1
ATOM 620 C C . LEU A 1 82 ? -0.540 -6.590 -10.014 1.00 75.88 82 LEU A C 1
ATOM 622 O O . LEU A 1 82 ? 0.575 -6.668 -10.518 1.00 75.88 82 LEU A O 1
ATOM 626 N N . ASP A 1 83 ? -1.652 -7.005 -10.631 1.00 65.81 83 ASP A N 1
ATOM 627 C CA . ASP A 1 83 ? -1.662 -7.743 -11.909 1.00 65.81 83 ASP A CA 1
ATOM 628 C C . ASP A 1 83 ? -2.427 -7.021 -13.036 1.00 65.81 83 ASP A C 1
ATOM 630 O O . ASP A 1 83 ? -2.852 -7.620 -14.012 1.00 65.81 83 ASP A O 1
ATOM 634 N N . GLY A 1 84 ? -2.565 -5.697 -12.929 1.00 60.09 84 GLY A N 1
ATOM 635 C CA . GLY A 1 84 ? -3.028 -4.872 -14.043 1.00 60.09 84 GLY A CA 1
ATOM 636 C C . GLY A 1 84 ? -4.514 -4.545 -14.004 1.00 60.09 84 GLY A C 1
ATOM 637 O O . GLY A 1 84 ? -5.316 -5.081 -14.754 1.00 60.09 84 GLY A O 1
ATOM 638 N N . LEU A 1 85 ? -4.847 -3.521 -13.228 1.00 43.34 85 LEU A N 1
ATOM 639 C CA . LEU A 1 85 ? -5.805 -2.523 -13.682 1.00 43.34 85 LEU A CA 1
ATOM 640 C C . LEU A 1 85 ? -5.147 -1.163 -13.438 1.00 43.34 85 LEU A C 1
ATOM 642 O O . LEU A 1 85 ? -4.770 -0.875 -12.297 1.00 43.34 85 LEU A O 1
ATOM 646 N N . PRO A 1 86 ? -4.955 -0.328 -14.475 1.00 46.34 86 PRO A N 1
ATOM 647 C CA . PRO A 1 86 ? -4.593 1.058 -14.255 1.00 46.34 86 PRO A CA 1
ATOM 648 C C . PRO A 1 86 ? -5.743 1.686 -13.467 1.00 46.34 86 PRO A C 1
ATOM 650 O O . PRO A 1 86 ? -6.818 1.934 -14.008 1.00 46.34 86 PRO A O 1
ATOM 653 N N . SER A 1 87 ? -5.535 1.917 -12.168 1.00 48.28 87 SER A N 1
ATOM 654 C CA . SER A 1 87 ? -6.443 2.712 -11.339 1.00 48.28 87 SER A CA 1
ATOM 655 C C . SER A 1 87 ? -6.297 4.188 -11.726 1.00 48.28 87 SER A C 1
ATOM 657 O O . SER A 1 87 ? -5.809 5.020 -10.970 1.00 48.28 87 SER A O 1
ATOM 659 N N . SER A 1 88 ? -6.679 4.486 -12.968 1.00 44.50 88 SER A N 1
ATOM 660 C CA . SER A 1 88 ? -7.155 5.796 -13.395 1.00 44.50 88 SER A CA 1
ATOM 661 C C . SER A 1 88 ? -8.655 5.945 -13.085 1.00 44.50 88 SER A C 1
ATOM 663 O O . SER A 1 88 ? -9.288 6.885 -13.543 1.00 44.50 88 SER A O 1
ATOM 665 N N . ALA A 1 89 ? -9.241 5.029 -12.301 1.00 43.81 89 ALA A N 1
ATOM 666 C CA . ALA A 1 89 ? -10.619 5.095 -11.822 1.00 43.81 89 ALA A CA 1
ATOM 667 C C . ALA A 1 89 ? -10.725 6.019 -10.596 1.00 43.81 89 ALA A C 1
ATOM 669 O O . ALA A 1 89 ? -11.040 5.586 -9.487 1.00 43.81 89 ALA A O 1
ATOM 670 N N . MET A 1 90 ? -10.402 7.293 -10.807 1.00 35.25 90 MET A N 1
ATOM 671 C CA . MET A 1 90 ? -10.805 8.411 -9.957 1.00 35.25 90 MET A CA 1
ATOM 672 C C . MET A 1 90 ? -10.636 9.711 -10.764 1.00 35.25 90 MET A C 1
ATOM 674 O O . MET A 1 90 ? -9.730 10.501 -10.508 1.00 35.25 90 MET A O 1
ATOM 678 N N . GLU A 1 91 ? -11.480 9.874 -11.789 1.00 35.47 91 GLU A N 1
ATOM 679 C CA . GLU A 1 91 ? -12.031 11.201 -12.115 1.00 35.47 91 GLU A CA 1
ATOM 680 C C . GLU A 1 91 ? -13.134 11.546 -11.106 1.00 35.47 91 GLU A C 1
ATOM 682 O O . GLU A 1 91 ? -13.873 10.613 -10.703 1.00 35.47 91 GLU A O 1
#

Foldseek 3Di:
DDDPPPCPPDPPCPVVLVVLLVVLLLLLLVVQVPPPDPDGDQLQRSQVVCLVVQHADSVRHSGDDSVSSVVSPVVSVVVVSNPDDPPPVPD

Radius of gyration: 16.63 Å; chains: 1; bounding box: 37×26×56 Å

Sequence (91 aa):
MAQPELLKAAPRRSKKAVAQAKRLLELVATIHNAAEAGRKPTLARIGRQLERQGVRTATGAKTWAPSSVKSLLDRAREQGLLDGLPSSAME